Protein AF-A0A7Y3BDL4-F1 (afdb_monomer_lite)

pLDDT: mean 90.21, std 10.18, range [47.22, 98.5]

Secondary structure (DSSP, 8-state):
-------TTHHHHHHHHHHHHHHHHHHHHHH-SS---TTHHHHHHHHHHHH-TTSGGGGT--------TTTHHHHHHHHHTTTS-HHHHHHHHHHHHHHHHHHHHHHHHHHHHSS--SGGGGGGGG--

Sequence (128 aa):
MPKDLKSPNQPLYAALAFVIATLLTALPILIHLHLPLVDLPNHIARHYISTAPSEPLSTYYTYDLKLVPNAAADLAWIAFGGDMDPTRFSQLTMAFYCASFIGATMLLSRQVHGRWSPWPAAAGLLVY

Structure (mmCIF, N/CA/C/O backbone):
data_AF-A0A7Y3BDL4-F1
#
_entry.id   AF-A0A7Y3BDL4-F1
#
loop_
_atom_site.group_PDB
_atom_site.id
_atom_site.type_symbol
_atom_site.label_atom_id
_atom_site.label_alt_id
_atom_site.label_comp_id
_atom_site.label_asym_id
_atom_site.label_entity_id
_atom_site.label_seq_id
_atom_site.pdbx_PDB_ins_code
_atom_site.Cartn_x
_atom_site.Cartn_y
_atom_site.Cartn_z
_atom_site.occupancy
_atom_site.B_iso_or_equiv
_atom_site.auth_seq_id
_atom_site.auth_comp_id
_atom_site.auth_asym_id
_atom_site.auth_atom_id
_atom_site.pdbx_PDB_model_num
ATOM 1 N N . MET A 1 1 ? -33.511 -1.312 26.012 1.00 47.22 1 MET A N 1
ATOM 2 C CA . MET A 1 1 ? -32.478 -1.322 24.953 1.00 47.22 1 MET A CA 1
ATOM 3 C C . MET A 1 1 ? -31.306 -0.490 25.462 1.00 47.22 1 MET A C 1
ATOM 5 O O . MET A 1 1 ? -31.533 0.688 25.723 1.00 47.22 1 MET A O 1
ATOM 9 N N . PRO A 1 2 ? -30.124 -1.061 25.755 1.00 50.28 2 PRO A N 1
ATOM 10 C CA . PRO A 1 2 ? -29.042 -0.269 26.328 1.00 50.28 2 PRO A CA 1
ATOM 11 C C . PRO A 1 2 ? -28.565 0.730 25.276 1.00 50.28 2 PRO A C 1
ATOM 13 O O . PRO A 1 2 ? -28.305 0.354 24.135 1.00 50.28 2 PRO A O 1
ATOM 16 N N . LYS A 1 3 ? -28.495 2.010 25.650 1.00 51.66 3 LYS A N 1
ATOM 17 C CA . LYS A 1 3 ? -27.858 3.041 24.832 1.00 51.66 3 LYS A CA 1
ATOM 18 C C . LYS A 1 3 ? -26.397 2.639 24.653 1.00 51.66 3 LYS A C 1
ATOM 20 O O . LYS A 1 3 ? -25.688 2.473 25.640 1.00 51.66 3 LYS A O 1
ATOM 25 N N . ASP A 1 4 ? -25.993 2.465 23.402 1.00 59.88 4 ASP A N 1
ATOM 26 C CA . ASP A 1 4 ? -24.615 2.235 22.981 1.00 59.88 4 ASP A CA 1
ATOM 27 C C . ASP A 1 4 ? -23.718 3.309 23.629 1.00 59.88 4 ASP A C 1
ATOM 29 O O . ASP A 1 4 ? -23.733 4.476 23.227 1.00 59.88 4 ASP A O 1
ATOM 33 N N . LEU A 1 5 ? -22.993 2.947 24.692 1.00 58.25 5 LEU A N 1
ATOM 34 C CA . LEU A 1 5 ? -22.020 3.813 25.358 1.00 58.25 5 LEU A CA 1
ATOM 35 C C . LEU A 1 5 ? -20.809 3.942 24.428 1.00 58.25 5 LEU A C 1
ATOM 37 O O . LEU A 1 5 ? -19.811 3.234 24.555 1.00 58.25 5 LEU A O 1
ATOM 41 N N . LYS A 1 6 ? -20.924 4.819 23.429 1.00 65.25 6 LYS A N 1
ATOM 42 C CA . LYS A 1 6 ? -19.815 5.192 22.550 1.00 65.25 6 LYS A CA 1
ATOM 43 C C . LYS A 1 6 ? -18.754 5.865 23.411 1.00 65.25 6 LYS A C 1
ATOM 45 O O . LYS A 1 6 ? -19.010 6.931 23.970 1.00 65.25 6 LYS A O 1
ATOM 50 N N . SER A 1 7 ? -17.577 5.250 23.543 1.00 71.75 7 SER A N 1
ATOM 51 C CA . SER A 1 7 ? -16.481 5.938 24.223 1.00 71.75 7 SER A CA 1
ATOM 52 C C . SER A 1 7 ? -16.082 7.148 23.364 1.00 71.75 7 SER A C 1
ATOM 54 O O . SER A 1 7 ? -15.952 7.009 22.142 1.00 71.75 7 SER A O 1
ATOM 56 N N . PRO A 1 8 ? -15.908 8.341 23.956 1.00 77.56 8 PRO A N 1
ATOM 57 C CA . PRO A 1 8 ? -15.608 9.558 23.196 1.00 77.56 8 PRO A CA 1
ATOM 58 C C . PRO A 1 8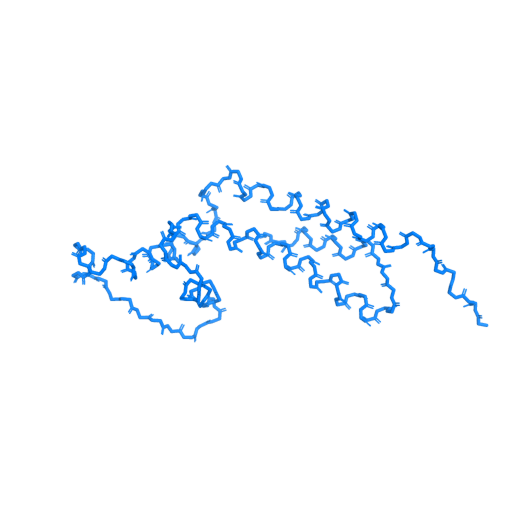 ? -14.293 9.446 22.405 1.00 77.56 8 PRO A C 1
ATOM 60 O O . PRO A 1 8 ? -14.105 10.138 21.410 1.00 77.56 8 PRO A O 1
ATOM 63 N N . ASN A 1 9 ? -13.421 8.512 22.795 1.00 88.44 9 ASN A N 1
ATOM 64 C CA . ASN A 1 9 ? -12.087 8.332 22.230 1.00 88.44 9 ASN A CA 1
ATOM 65 C C . ASN A 1 9 ? -12.010 7.239 21.144 1.00 88.44 9 ASN A C 1
ATOM 67 O O . ASN A 1 9 ? -10.927 6.996 20.615 1.00 88.44 9 ASN A O 1
ATOM 71 N N . GLN A 1 10 ? -13.122 6.583 20.774 1.00 87.69 10 GLN A N 1
ATOM 72 C CA . GLN A 1 10 ? -13.127 5.543 19.725 1.00 87.69 10 GLN A CA 1
ATOM 73 C C . GLN A 1 10 ? -12.484 5.991 18.397 1.00 87.69 10 GLN A C 1
ATOM 75 O O . GLN A 1 10 ? -11.690 5.221 17.852 1.00 87.69 10 GLN A O 1
ATOM 80 N N . PRO A 1 11 ? -12.762 7.202 17.866 1.00 93.44 11 PRO A N 1
ATOM 81 C CA . PRO A 1 11 ? -12.134 7.660 16.626 1.00 93.44 11 PRO A CA 1
ATOM 82 C C . PRO A 1 11 ? -10.622 7.860 16.773 1.00 93.44 11 PRO A C 1
ATOM 84 O O . PRO A 1 11 ? -9.874 7.519 15.863 1.00 93.44 11 PRO A O 1
ATOM 87 N N . LEU A 1 12 ? -10.167 8.353 17.931 1.00 96.12 12 LEU A N 1
ATOM 88 C CA . LEU A 1 12 ? -8.745 8.549 18.213 1.00 96.12 12 LEU A CA 1
ATOM 89 C C . LEU A 1 12 ? -8.002 7.211 18.247 1.00 96.12 12 LEU A C 1
ATOM 91 O O . LEU A 1 12 ? -6.965 7.072 17.607 1.00 96.12 12 LEU A O 1
ATOM 95 N N . TYR A 1 13 ? -8.542 6.205 18.940 1.00 96.69 13 TYR A N 1
ATOM 96 C CA . TYR A 1 13 ? -7.921 4.879 18.979 1.00 96.69 13 TYR A CA 1
ATOM 97 C C . TYR A 1 13 ? -7.895 4.210 17.605 1.00 96.69 13 TYR A C 1
ATOM 99 O O . TYR A 1 13 ? -6.900 3.579 17.262 1.00 96.69 13 TYR A O 1
ATOM 107 N N . ALA A 1 14 ? -8.946 4.378 16.798 1.00 97.31 14 ALA A N 1
ATOM 108 C CA . ALA A 1 14 ? -8.946 3.905 15.418 1.00 97.31 14 ALA A CA 1
ATOM 109 C C . ALA A 1 14 ? -7.872 4.615 14.575 1.00 97.31 14 ALA A C 1
ATOM 111 O O . ALA A 1 14 ? -7.114 3.951 13.876 1.00 97.31 14 ALA A O 1
ATOM 112 N N . ALA A 1 15 ? -7.742 5.939 14.684 1.00 97.88 15 ALA A N 1
ATOM 113 C CA . ALA A 1 15 ? -6.713 6.691 13.966 1.00 97.88 15 ALA A CA 1
ATOM 114 C C . ALA A 1 15 ? -5.290 6.273 14.378 1.00 97.88 15 ALA A C 1
ATOM 116 O O . ALA A 1 15 ? -4.441 6.046 13.519 1.00 97.88 15 ALA A O 1
ATOM 117 N N . LEU A 1 16 ? -5.033 6.107 15.679 1.00 98.38 16 LEU A N 1
ATOM 118 C CA . LEU A 1 16 ? -3.740 5.630 16.175 1.00 98.38 16 LEU A CA 1
ATOM 119 C C . LEU A 1 16 ? -3.438 4.211 15.687 1.00 98.38 16 LEU A C 1
ATOM 121 O O . LEU A 1 16 ? -2.331 3.951 15.225 1.00 98.38 16 LEU A O 1
ATOM 125 N N . ALA A 1 17 ? -4.422 3.309 15.735 1.00 98.19 17 ALA A N 1
ATOM 126 C CA . ALA A 1 17 ? -4.267 1.949 15.231 1.00 98.19 17 ALA A CA 1
ATOM 127 C C . ALA A 1 17 ? -3.960 1.931 13.725 1.00 98.19 17 ALA A C 1
ATOM 129 O O . ALA A 1 17 ? -3.069 1.201 13.304 1.00 98.19 17 ALA A O 1
ATOM 130 N N . PHE A 1 18 ? -4.633 2.774 12.933 1.00 98.50 18 PHE A N 1
ATOM 131 C CA . PHE A 1 18 ? -4.350 2.945 11.507 1.00 98.50 18 PHE A CA 1
ATOM 132 C C . PHE A 1 18 ? -2.904 3.389 11.261 1.00 98.50 18 PHE A C 1
ATOM 134 O O . PHE A 1 18 ? -2.197 2.764 10.472 1.00 98.50 18 PHE A O 1
ATOM 141 N N . VAL A 1 19 ? -2.455 4.444 11.951 1.00 98.44 19 VAL A N 1
ATOM 142 C CA . VAL A 1 19 ? -1.097 4.986 11.795 1.00 98.44 19 VAL A CA 1
ATOM 143 C C . VAL A 1 19 ? -0.054 3.946 12.187 1.00 98.44 19 VAL A C 1
ATOM 145 O O . VAL A 1 19 ? 0.871 3.696 11.420 1.00 98.44 19 VAL A O 1
ATOM 148 N N . ILE A 1 20 ? -0.217 3.297 13.341 1.00 98.44 20 ILE A N 1
ATOM 149 C CA . ILE A 1 20 ? 0.730 2.287 13.826 1.00 98.44 20 ILE A CA 1
ATOM 150 C C . ILE A 1 20 ? 0.782 1.094 12.867 1.00 98.44 20 ILE A C 1
ATOM 152 O O . ILE A 1 20 ? 1.870 0.704 12.454 1.00 98.44 20 ILE A O 1
ATOM 156 N N . ALA A 1 21 ? -0.366 0.541 12.468 1.00 98.25 21 ALA A N 1
ATOM 157 C CA . ALA A 1 21 ? -0.409 -0.598 11.553 1.00 98.25 21 ALA A CA 1
ATOM 158 C C . ALA A 1 21 ? 0.182 -0.249 10.179 1.00 98.25 21 ALA A C 1
ATOM 160 O O . ALA A 1 21 ? 0.952 -1.032 9.624 1.00 98.25 21 ALA A O 1
ATOM 161 N N . THR A 1 22 ? -0.112 0.943 9.653 1.00 98.38 22 THR A N 1
ATOM 162 C CA . THR A 1 22 ? 0.456 1.419 8.383 1.00 98.38 22 THR A CA 1
ATOM 163 C C . THR A 1 22 ? 1.965 1.589 8.480 1.00 98.38 22 THR A C 1
ATOM 165 O O . THR A 1 22 ? 2.678 1.152 7.588 1.00 98.38 22 THR A O 1
ATOM 168 N N . LEU A 1 23 ? 2.483 2.174 9.562 1.00 98.00 23 LEU A N 1
ATOM 169 C CA . LEU A 1 23 ? 3.927 2.328 9.745 1.00 98.00 23 LEU A CA 1
ATOM 170 C C . LEU A 1 23 ? 4.624 0.974 9.885 1.00 98.00 23 LEU A C 1
ATOM 172 O O . LEU A 1 23 ? 5.617 0.738 9.209 1.00 98.00 23 LEU A O 1
ATOM 176 N N . LEU A 1 24 ? 4.095 0.065 10.707 1.00 97.38 24 LEU A N 1
ATOM 177 C CA . LEU A 1 24 ? 4.684 -1.264 10.900 1.00 97.38 24 LEU A CA 1
ATOM 178 C C . LEU A 1 24 ? 4.697 -2.097 9.612 1.00 97.38 24 LEU A C 1
ATOM 180 O O . LEU A 1 24 ? 5.617 -2.885 9.411 1.00 97.38 24 LEU A O 1
ATOM 184 N N . THR A 1 25 ? 3.705 -1.913 8.739 1.00 96.12 25 THR A N 1
ATOM 185 C CA . THR A 1 25 ? 3.617 -2.638 7.465 1.00 96.12 25 THR A CA 1
ATOM 186 C C . THR A 1 25 ? 4.394 -1.956 6.348 1.00 96.12 25 THR A C 1
ATOM 188 O O . THR A 1 25 ? 5.162 -2.627 5.673 1.00 96.12 25 THR A O 1
ATOM 191 N N . ALA A 1 26 ? 4.264 -0.644 6.156 1.00 97.00 26 ALA A N 1
ATOM 192 C CA . ALA A 1 26 ? 4.894 0.072 5.048 1.00 97.00 26 ALA A CA 1
ATOM 193 C C . ALA A 1 26 ? 6.380 0.383 5.286 1.00 97.00 26 ALA A C 1
ATOM 195 O O . ALA A 1 26 ? 7.132 0.515 4.321 1.00 97.00 26 ALA A O 1
ATOM 196 N N . LEU A 1 27 ? 6.840 0.500 6.537 1.00 96.38 27 LEU A N 1
ATOM 197 C CA . LEU A 1 27 ? 8.237 0.848 6.816 1.00 96.38 27 LEU A CA 1
ATOM 198 C C . LEU A 1 27 ? 9.235 -0.182 6.248 1.00 96.38 27 LEU A C 1
ATOM 200 O O . LEU A 1 27 ? 10.167 0.257 5.575 1.00 96.38 27 LEU A O 1
ATOM 204 N N . PRO A 1 28 ? 9.048 -1.510 6.409 1.00 93.75 28 PRO A N 1
ATOM 205 C CA . PRO A 1 28 ? 9.890 -2.510 5.749 1.00 93.75 28 PRO 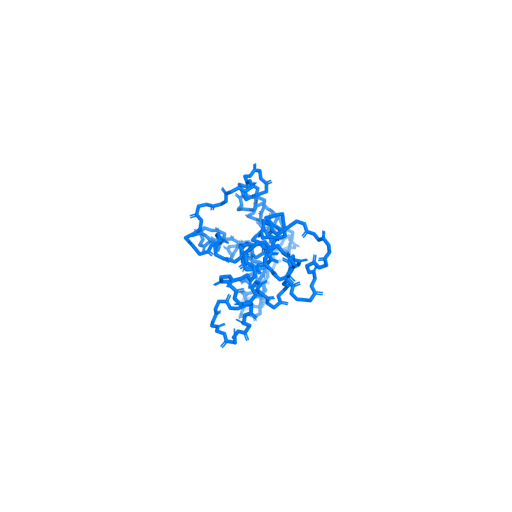A CA 1
ATOM 206 C C . PRO A 1 28 ? 9.997 -2.339 4.229 1.00 93.75 28 PRO A C 1
ATOM 208 O O . PRO A 1 28 ? 11.089 -2.509 3.687 1.00 93.75 28 PRO A O 1
ATOM 211 N N . ILE A 1 29 ? 8.902 -1.954 3.559 1.00 94.81 29 ILE A N 1
ATOM 212 C CA . ILE A 1 29 ? 8.902 -1.643 2.122 1.00 94.81 29 ILE A CA 1
ATOM 213 C C . ILE A 1 29 ? 9.732 -0.396 1.838 1.00 94.81 29 ILE A C 1
ATOM 215 O O . ILE A 1 29 ? 10.542 -0.386 0.921 1.00 94.81 29 ILE A O 1
ATOM 219 N N . LEU A 1 30 ? 9.543 0.671 2.610 1.00 95.69 30 LEU A N 1
ATOM 220 C CA . LEU A 1 30 ? 10.180 1.961 2.341 1.00 95.69 30 LEU A CA 1
ATOM 221 C C . LEU A 1 30 ? 11.695 1.950 2.580 1.00 95.69 30 LEU A C 1
ATOM 223 O O . LEU A 1 30 ? 12.408 2.729 1.944 1.00 95.69 30 LEU A O 1
ATOM 227 N N . ILE A 1 31 ? 12.190 1.074 3.458 1.00 96.25 31 ILE A N 1
ATOM 228 C CA . ILE A 1 31 ? 13.628 0.937 3.741 1.00 96.25 31 ILE A CA 1
ATOM 229 C C . ILE A 1 31 ? 14.340 -0.066 2.815 1.00 96.25 31 ILE A C 1
ATOM 231 O O . ILE A 1 31 ? 15.565 -0.024 2.731 1.00 96.25 31 ILE A O 1
ATOM 235 N N . HIS A 1 32 ? 13.611 -0.928 2.092 1.00 93.44 32 HIS A N 1
ATOM 236 C CA . HIS A 1 32 ? 14.183 -1.886 1.137 1.00 93.44 32 HIS A CA 1
ATOM 237 C C . HIS A 1 32 ? 13.694 -1.612 -0.283 1.00 93.44 32 HIS A C 1
ATOM 239 O O . HIS A 1 32 ? 12.517 -1.766 -0.592 1.00 93.44 32 HIS A O 1
ATOM 245 N N . LEU A 1 33 ? 14.613 -1.243 -1.174 1.00 89.12 33 LEU A N 1
ATOM 246 C CA . LEU A 1 33 ? 14.263 -0.936 -2.562 1.00 89.12 33 LEU A CA 1
ATOM 247 C C . LEU A 1 33 ? 13.846 -2.188 -3.358 1.00 89.12 33 LEU A C 1
ATOM 249 O O . LEU A 1 33 ? 12.964 -2.117 -4.209 1.00 89.12 33 LEU A O 1
ATOM 253 N N . HIS A 1 34 ? 14.454 -3.338 -3.059 1.00 88.31 34 HIS A N 1
ATOM 254 C CA . HIS A 1 34 ? 14.151 -4.611 -3.710 1.00 88.31 34 HIS A CA 1
ATOM 255 C C . HIS A 1 34 ? 13.262 -5.464 -2.807 1.00 88.31 34 HIS A C 1
ATOM 257 O O . HIS A 1 34 ? 13.727 -6.046 -1.827 1.00 88.31 34 HIS A O 1
ATOM 263 N N . LEU A 1 35 ? 11.973 -5.522 -3.138 1.00 87.56 35 LEU A N 1
ATOM 264 C CA . LEU A 1 35 ? 10.993 -6.312 -2.397 1.00 87.56 35 LEU A CA 1
ATOM 265 C C . LEU A 1 35 ? 10.984 -7.762 -2.908 1.00 87.56 35 LEU A C 1
ATOM 267 O O . LEU A 1 35 ? 11.030 -7.968 -4.123 1.00 87.56 35 LEU A O 1
ATOM 271 N N . PRO A 1 36 ? 10.862 -8.770 -2.025 1.00 87.50 36 PRO A N 1
ATOM 272 C CA . PRO A 1 36 ? 10.835 -10.183 -2.403 1.00 87.50 36 PRO A CA 1
ATOM 273 C C . PRO A 1 36 ? 9.457 -10.613 -2.952 1.00 87.50 36 PRO A C 1
ATOM 275 O O . PRO A 1 36 ? 8.890 -11.615 -2.527 1.00 87.50 36 PRO A O 1
ATOM 278 N N . LEU A 1 37 ? 8.893 -9.840 -3.884 1.00 89.00 37 LEU A N 1
ATOM 279 C CA . LEU A 1 37 ? 7.620 -10.125 -4.547 1.00 89.00 37 LEU A CA 1
ATOM 280 C C . LEU A 1 37 ? 7.891 -10.742 -5.920 1.00 89.00 37 LEU A C 1
ATOM 282 O O . LEU A 1 37 ? 8.531 -10.114 -6.758 1.00 89.00 37 LEU A O 1
ATOM 286 N N . VAL A 1 38 ? 7.379 -11.954 -6.151 1.00 89.44 38 VAL A N 1
ATOM 287 C CA . VAL A 1 38 ? 7.704 -12.781 -7.331 1.00 89.44 38 VAL A CA 1
ATOM 288 C C . VAL A 1 38 ? 7.483 -12.045 -8.658 1.00 89.44 38 VAL A C 1
ATOM 290 O O . VAL A 1 38 ? 8.311 -12.158 -9.555 1.00 89.44 38 VAL A O 1
ATOM 293 N N . ASP A 1 39 ? 6.399 -11.272 -8.776 1.00 90.19 39 ASP A N 1
ATOM 294 C CA . ASP A 1 39 ? 6.033 -10.598 -10.031 1.00 90.19 39 ASP A CA 1
ATOM 295 C C . ASP A 1 39 ? 6.507 -9.133 -10.113 1.00 90.19 39 ASP A C 1
ATOM 297 O O . ASP A 1 39 ? 6.495 -8.522 -11.180 1.00 90.19 39 ASP A O 1
ATOM 301 N N . LEU A 1 40 ? 6.972 -8.541 -9.006 1.00 92.12 40 LEU A N 1
ATOM 302 C CA . LEU A 1 40 ? 7.367 -7.128 -8.980 1.00 92.12 40 LEU A CA 1
ATOM 303 C C . LEU A 1 40 ? 8.528 -6.802 -9.941 1.00 92.12 40 LEU A C 1
ATOM 305 O O . LEU A 1 40 ? 8.428 -5.789 -10.638 1.00 92.12 40 LEU A O 1
ATOM 309 N N . PRO A 1 41 ? 9.588 -7.632 -10.065 1.00 93.50 41 PRO A N 1
ATOM 310 C CA . PRO A 1 41 ? 10.629 -7.409 -11.066 1.00 93.50 41 PRO A CA 1
ATOM 311 C C . PRO A 1 41 ? 10.088 -7.339 -12.499 1.00 93.50 41 PRO A C 1
ATOM 313 O O . PRO A 1 41 ? 10.576 -6.535 -13.292 1.00 93.50 41 PRO A O 1
ATOM 316 N N . ASN A 1 42 ? 9.047 -8.116 -12.826 1.00 91.00 42 ASN A N 1
ATOM 317 C CA . ASN A 1 42 ? 8.426 -8.081 -14.153 1.00 91.00 42 ASN A CA 1
ATOM 318 C C . ASN A 1 42 ? 7.696 -6.754 -14.398 1.00 91.00 42 ASN A C 1
ATOM 320 O O . ASN A 1 42 ? 7.794 -6.191 -15.488 1.00 91.00 42 ASN A O 1
ATOM 324 N N . HIS A 1 43 ? 6.991 -6.218 -13.397 1.00 92.88 43 HIS A N 1
ATOM 325 C CA . HIS A 1 43 ? 6.378 -4.888 -13.492 1.00 92.88 43 HIS A CA 1
ATOM 326 C C . HIS A 1 43 ? 7.430 -3.794 -13.696 1.00 92.88 43 HIS A C 1
ATOM 328 O O . HIS A 1 43 ? 7.318 -3.025 -14.650 1.00 92.88 43 HIS A O 1
ATOM 334 N N . ILE A 1 44 ? 8.487 -3.785 -12.877 1.00 93.56 44 ILE A N 1
ATOM 335 C CA . ILE A 1 44 ? 9.588 -2.812 -12.972 1.00 93.56 44 ILE A CA 1
ATOM 336 C C . ILE A 1 44 ? 10.226 -2.850 -14.367 1.00 93.56 44 ILE A C 1
ATOM 338 O O . ILE A 1 44 ? 10.415 -1.804 -14.985 1.00 93.56 44 ILE A O 1
ATOM 342 N N . ALA A 1 45 ? 10.508 -4.045 -14.895 1.00 90.38 45 ALA A N 1
ATOM 343 C CA . ALA A 1 45 ? 11.082 -4.203 -16.228 1.00 90.38 45 ALA A CA 1
ATOM 344 C C . ALA A 1 45 ? 10.159 -3.652 -17.327 1.00 90.38 45 ALA A C 1
ATOM 346 O O . ALA A 1 45 ? 10.620 -2.950 -18.226 1.00 90.38 45 ALA A O 1
ATOM 347 N N . ARG A 1 46 ? 8.848 -3.916 -17.249 1.00 90.44 46 ARG A N 1
ATOM 348 C CA . ARG A 1 46 ? 7.876 -3.378 -18.216 1.00 90.44 46 ARG A CA 1
ATOM 349 C C . ARG A 1 46 ? 7.770 -1.858 -18.146 1.00 90.44 46 ARG A C 1
ATOM 351 O O . ARG A 1 46 ? 7.714 -1.216 -19.191 1.00 90.44 46 ARG A O 1
ATOM 358 N N . HIS A 1 47 ? 7.766 -1.287 -16.945 1.00 92.25 47 HIS A N 1
ATOM 359 C CA . HIS A 1 47 ? 7.759 0.164 -16.733 1.00 92.25 47 HIS A CA 1
ATOM 360 C C . HIS A 1 47 ? 9.027 0.806 -17.306 1.00 92.25 47 HIS A C 1
ATOM 362 O O . HIS A 1 47 ? 8.926 1.789 -18.034 1.00 92.25 47 HIS A O 1
ATOM 368 N N . TYR A 1 48 ? 10.195 0.192 -17.103 1.00 90.88 48 TYR A N 1
ATOM 369 C CA . TYR A 1 48 ? 11.454 0.636 -17.707 1.00 90.88 48 TYR A CA 1
ATOM 370 C C . TYR A 1 48 ? 11.427 0.597 -19.244 1.00 90.88 48 TYR A C 1
ATOM 372 O O . TYR A 1 48 ? 11.761 1.577 -19.904 1.00 90.88 48 TYR A O 1
ATOM 380 N N . ILE A 1 49 ? 10.971 -0.511 -19.839 1.00 88.62 49 ILE A N 1
ATOM 381 C CA . ILE A 1 49 ? 10.854 -0.632 -21.304 1.00 88.62 49 ILE A CA 1
ATOM 382 C C . ILE A 1 49 ? 9.880 0.416 -21.863 1.00 88.62 49 ILE A C 1
ATOM 384 O O . ILE A 1 49 ? 10.110 0.947 -22.948 1.00 88.62 49 ILE A O 1
ATOM 388 N N . SER A 1 50 ? 8.816 0.745 -21.122 1.00 87.50 50 SER A N 1
ATOM 389 C CA . SER A 1 50 ? 7.829 1.741 -21.557 1.00 87.50 50 SER A CA 1
ATOM 390 C C . SER A 1 50 ? 8.383 3.169 -21.644 1.00 87.50 50 SER A C 1
ATOM 392 O O . SER A 1 50 ? 7.878 3.953 -22.444 1.00 87.50 50 SER A O 1
ATOM 394 N N . THR A 1 51 ? 9.425 3.508 -20.875 1.00 85.50 51 THR A N 1
ATOM 395 C CA . THR A 1 51 ? 10.053 4.844 -20.885 1.00 85.50 51 THR A CA 1
ATOM 396 C C . THR A 1 51 ? 11.317 4.923 -21.735 1.00 85.50 51 THR A C 1
ATOM 398 O O . THR A 1 51 ? 11.744 6.025 -22.075 1.00 85.50 51 THR A O 1
ATOM 401 N N . ALA A 1 52 ? 11.891 3.785 -22.139 1.00 77.44 52 ALA A N 1
ATOM 402 C CA . ALA A 1 52 ? 13.121 3.724 -22.928 1.00 77.44 52 ALA A CA 1
ATOM 403 C C . ALA A 1 52 ? 12.971 2.912 -24.240 1.00 77.44 52 ALA A C 1
ATOM 405 O O . ALA A 1 52 ? 13.703 1.945 -24.471 1.00 77.44 52 ALA A O 1
ATOM 406 N N . PRO A 1 53 ? 12.051 3.291 -25.151 1.00 67.06 53 PRO A N 1
ATOM 407 C CA . PRO A 1 53 ? 11.737 2.508 -26.351 1.00 67.06 53 PRO A CA 1
ATOM 408 C C . PRO A 1 53 ? 12.872 2.432 -27.391 1.00 67.06 53 PRO A C 1
ATOM 410 O O . PRO A 1 53 ? 12.791 1.636 -28.322 1.00 67.06 53 PRO A O 1
ATOM 413 N N . SER A 1 54 ? 13.934 3.234 -27.270 1.00 66.56 54 SER A N 1
ATOM 414 C CA . SER A 1 54 ? 15.092 3.233 -28.183 1.00 66.56 54 SER A CA 1
ATOM 415 C C . SER A 1 54 ? 16.303 2.433 -27.678 1.00 66.56 54 SER A C 1
ATOM 417 O O . SER A 1 54 ? 17.342 2.427 -28.334 1.00 66.56 54 SER A O 1
ATOM 419 N N . GLU A 1 55 ? 16.196 1.783 -26.518 1.00 72.44 55 GLU A N 1
ATOM 420 C CA . GLU A 1 55 ? 17.247 0.930 -25.944 1.00 72.44 55 GLU A CA 1
ATOM 421 C C . GLU A 1 55 ? 17.376 -0.408 -26.699 1.00 72.44 55 GLU A C 1
ATOM 423 O O . GLU A 1 55 ? 16.401 -0.868 -27.295 1.00 72.44 55 GLU A O 1
ATOM 428 N N . PRO A 1 56 ? 18.520 -1.122 -26.618 1.00 82.00 56 PRO A N 1
ATOM 429 C CA . PRO A 1 56 ? 18.695 -2.445 -27.234 1.00 82.00 56 PRO A CA 1
ATOM 430 C C . PRO A 1 56 ? 17.577 -3.450 -26.905 1.00 82.00 56 PRO A C 1
ATOM 432 O O . PRO A 1 56 ? 17.293 -4.351 -27.696 1.00 82.00 56 PRO A O 1
ATOM 435 N N . LEU A 1 57 ? 16.916 -3.286 -25.753 1.00 80.12 57 LEU A N 1
ATOM 436 C CA . LEU A 1 57 ? 15.790 -4.117 -25.332 1.00 80.12 57 LEU A CA 1
ATOM 437 C C . LEU A 1 57 ? 14.577 -4.029 -26.266 1.00 80.12 57 LEU A C 1
ATOM 439 O O . LEU A 1 57 ? 13.872 -5.029 -26.396 1.00 80.12 57 LEU A O 1
ATOM 443 N N . SER A 1 58 ? 14.332 -2.903 -26.943 1.00 78.69 58 SER A N 1
ATOM 444 C CA . SER A 1 58 ? 13.157 -2.753 -27.816 1.00 78.69 58 SER A CA 1
ATOM 445 C C . SER A 1 58 ? 13.214 -3.623 -29.073 1.00 78.69 58 SER A C 1
ATOM 447 O O . SER A 1 58 ? 12.189 -3.869 -29.704 1.00 78.69 58 SER A O 1
ATOM 449 N N . THR A 1 59 ? 14.391 -4.171 -29.395 1.00 82.88 59 THR A N 1
ATOM 450 C CA . THR A 1 59 ? 14.552 -5.188 -30.449 1.00 82.88 59 THR A CA 1
ATOM 451 C C . THR A 1 59 ? 13.941 -6.533 -30.043 1.00 82.88 59 THR A C 1
ATOM 453 O O . THR A 1 59 ? 13.503 -7.298 -30.899 1.00 82.88 59 THR A O 1
ATOM 456 N N . TYR A 1 60 ? 13.908 -6.833 -28.742 1.00 85.44 60 TYR A N 1
ATOM 457 C CA . TYR A 1 60 ? 13.500 -8.137 -28.210 1.00 85.44 60 TYR A CA 1
ATOM 458 C C . TYR A 1 60 ? 12.162 -8.097 -27.467 1.00 85.44 60 TYR A C 1
ATOM 460 O O . TYR A 1 60 ? 11.515 -9.133 -27.326 1.00 85.44 60 TYR A O 1
ATOM 468 N N . TYR A 1 61 ? 11.743 -6.921 -26.995 1.00 84.25 61 TYR A N 1
ATOM 469 C CA . TYR A 1 61 ? 10.555 -6.753 -26.169 1.00 84.25 61 TYR A CA 1
ATOM 470 C C . TYR A 1 61 ? 9.621 -5.689 -26.734 1.00 84.25 61 TYR A C 1
ATOM 472 O O . TYR A 1 61 ? 10.029 -4.571 -27.040 1.00 84.25 61 TYR A O 1
ATOM 480 N N . THR A 1 62 ? 8.335 -6.025 -26.799 1.00 82.50 62 THR A N 1
ATOM 481 C CA . THR A 1 62 ? 7.258 -5.081 -27.102 1.00 82.50 62 THR A CA 1
ATOM 482 C C . THR A 1 62 ? 6.462 -4.815 -25.833 1.00 82.50 62 THR A C 1
ATOM 484 O O . THR A 1 62 ? 6.021 -5.750 -25.164 1.00 82.50 62 THR A O 1
ATOM 487 N N . TYR A 1 63 ? 6.274 -3.539 -25.497 1.00 82.44 63 TYR A N 1
ATOM 488 C CA . TYR A 1 63 ? 5.370 -3.145 -24.422 1.00 82.44 63 TYR A CA 1
ATOM 489 C C . TYR A 1 63 ? 3.919 -3.253 -24.911 1.00 82.44 63 TYR A C 1
ATOM 491 O O . TYR A 1 63 ? 3.503 -2.502 -25.791 1.00 82.44 63 TYR A O 1
ATOM 499 N N . ASP A 1 64 ? 3.165 -4.200 -24.350 1.00 83.81 64 ASP A N 1
ATOM 500 C CA . ASP A 1 64 ? 1.752 -4.439 -24.663 1.00 83.81 64 ASP A CA 1
ATOM 501 C C . ASP A 1 64 ? 0.928 -4.444 -23.368 1.00 83.81 64 ASP A C 1
ATOM 503 O O . ASP A 1 64 ? 1.017 -5.369 -22.551 1.00 83.81 64 ASP A O 1
ATOM 507 N N . LEU A 1 65 ? 0.148 -3.381 -23.153 1.00 83.00 65 LEU A N 1
ATOM 508 C CA . LEU A 1 65 ? -0.718 -3.261 -21.986 1.00 83.00 65 LEU A CA 1
ATOM 509 C C . LEU A 1 65 ? -1.995 -4.078 -22.201 1.00 83.00 65 LEU A C 1
ATOM 511 O O . LEU A 1 65 ? -2.846 -3.731 -23.018 1.00 83.00 65 LEU A O 1
ATOM 515 N N . LYS A 1 66 ? -2.178 -5.113 -21.380 1.00 85.44 66 LYS A N 1
ATOM 516 C CA . LYS A 1 66 ? -3.418 -5.896 -21.326 1.00 85.44 66 LYS A CA 1
ATOM 517 C C . LYS A 1 66 ? -4.151 -5.642 -20.023 1.00 85.44 66 LYS A C 1
ATOM 519 O O . LYS A 1 66 ? -3.539 -5.572 -18.960 1.00 85.44 66 LYS A O 1
ATOM 524 N N . LEU A 1 67 ? -5.478 -5.568 -20.094 1.00 87.88 67 LEU A N 1
ATOM 525 C CA . LEU A 1 67 ? -6.311 -5.510 -18.900 1.00 87.88 67 LEU A CA 1
ATOM 526 C C . LEU A 1 67 ? -6.404 -6.910 -18.277 1.00 87.88 67 LEU A C 1
ATOM 528 O O . LEU A 1 67 ? -7.203 -7.744 -18.697 1.00 87.88 67 LEU A O 1
ATOM 532 N N . VAL A 1 68 ? -5.551 -7.159 -17.288 1.00 88.00 68 VAL A N 1
ATOM 533 C CA . VAL A 1 68 ? -5.468 -8.406 -16.513 1.00 88.00 68 VAL A CA 1
ATOM 534 C C . VAL A 1 68 ? -5.660 -8.112 -15.018 1.00 88.00 68 VAL A C 1
ATOM 536 O O . VAL A 1 68 ? -5.491 -6.962 -14.609 1.00 88.00 68 VAL A O 1
ATOM 539 N N . PRO A 1 69 ? -6.007 -9.102 -14.170 1.00 86.12 69 PRO A N 1
ATOM 540 C CA . PRO A 1 69 ? -6.293 -8.855 -12.751 1.00 86.12 69 PRO A CA 1
ATOM 541 C C . PRO A 1 69 ? -5.171 -8.153 -11.963 1.00 86.12 69 PRO A C 1
ATOM 543 O O . PRO A 1 69 ? -5.458 -7.436 -11.010 1.00 86.12 69 PRO A O 1
ATOM 546 N N . ASN A 1 70 ? -3.907 -8.311 -12.367 1.00 86.12 70 ASN A N 1
ATOM 547 C CA . ASN A 1 70 ? -2.737 -7.661 -11.763 1.00 86.12 70 ASN A CA 1
ATOM 548 C C . ASN A 1 70 ? -2.301 -6.361 -12.476 1.00 86.12 70 ASN A C 1
ATOM 550 O O . ASN A 1 70 ? -1.249 -5.817 -12.157 1.00 86.12 70 ASN A O 1
ATOM 554 N N . ALA A 1 71 ? -3.098 -5.811 -13.400 1.00 90.44 71 ALA A N 1
ATOM 555 C CA . ALA A 1 71 ? -2.734 -4.607 -14.161 1.00 90.44 71 ALA A CA 1
ATOM 556 C C . ALA A 1 71 ? -2.804 -3.298 -13.350 1.00 90.44 71 ALA A C 1
ATOM 558 O O . ALA A 1 71 ? -2.484 -2.235 -13.875 1.00 90.44 71 ALA A O 1
ATOM 559 N N . ALA A 1 72 ? -3.224 -3.332 -12.079 1.00 91.56 72 ALA A N 1
ATOM 560 C CA . ALA A 1 72 ? -3.425 -2.125 -11.273 1.00 91.56 72 ALA A CA 1
ATOM 561 C C . ALA A 1 72 ? -2.157 -1.257 -11.163 1.00 91.56 72 ALA A C 1
ATOM 563 O O . ALA A 1 72 ? -2.235 -0.041 -11.327 1.00 91.56 72 ALA A O 1
ATOM 564 N N . ALA A 1 73 ? -0.989 -1.873 -10.948 1.00 92.12 73 ALA A N 1
ATOM 565 C CA . ALA A 1 73 ? 0.285 -1.155 -10.897 1.00 92.12 73 ALA A CA 1
ATOM 566 C C . ALA A 1 73 ? 0.682 -0.569 -12.265 1.00 92.12 73 ALA A C 1
ATOM 568 O O . ALA A 1 73 ? 1.259 0.512 -12.324 1.00 92.12 73 ALA A O 1
ATOM 569 N N . ASP A 1 74 ? 0.329 -1.244 -13.362 1.00 93.31 74 ASP A N 1
ATOM 570 C CA . ASP A 1 74 ? 0.614 -0.782 -14.725 1.00 93.31 74 ASP A CA 1
ATOM 571 C C . ASP A 1 74 ? -0.278 0.406 -15.114 1.00 93.31 74 ASP A C 1
ATOM 573 O O . ASP A 1 74 ? 0.189 1.381 -15.698 1.00 93.31 74 ASP A O 1
ATOM 577 N N . LEU A 1 75 ? -1.553 0.374 -14.722 1.00 93.69 75 LEU A N 1
ATOM 578 C CA . LEU A 1 75 ? -2.465 1.507 -14.890 1.00 93.69 75 LEU A CA 1
ATOM 579 C C . LEU A 1 75 ? -2.035 2.705 -14.037 1.00 93.69 75 LEU A C 1
ATOM 581 O O . LEU A 1 75 ? -2.070 3.840 -14.510 1.00 93.69 75 LEU A O 1
ATOM 585 N N . ALA A 1 76 ? -1.597 2.458 -12.799 1.00 94.44 76 ALA A N 1
ATOM 586 C CA . ALA A 1 76 ? -1.051 3.503 -11.942 1.00 94.44 76 ALA A CA 1
ATOM 587 C C . ALA A 1 76 ? 0.211 4.126 -12.556 1.00 94.44 76 ALA A C 1
ATOM 589 O O . ALA A 1 76 ? 0.369 5.343 -12.509 1.00 94.44 76 ALA A O 1
ATOM 590 N N . TRP A 1 77 ? 1.081 3.317 -13.164 1.00 94.50 77 TRP A N 1
ATOM 591 C CA . TRP A 1 77 ? 2.268 3.796 -13.870 1.00 94.50 77 TRP A CA 1
ATOM 592 C C . TRP A 1 77 ? 1.912 4.699 -15.051 1.00 94.50 77 TRP A C 1
ATOM 594 O O . TRP A 1 77 ? 2.465 5.783 -15.185 1.00 94.50 77 TRP A O 1
ATOM 604 N N . ILE A 1 78 ? 0.934 4.316 -15.870 1.00 92.25 78 ILE A N 1
ATOM 605 C CA . ILE A 1 78 ? 0.487 5.155 -16.994 1.00 92.25 78 ILE A CA 1
ATOM 606 C C . ILE A 1 78 ? -0.074 6.493 -16.502 1.00 92.25 78 ILE A C 1
ATOM 608 O O . ILE A 1 78 ? 0.165 7.530 -17.115 1.00 92.25 78 ILE A O 1
ATOM 612 N N . ALA A 1 79 ? -0.821 6.476 -15.398 1.00 93.06 79 ALA A N 1
ATOM 613 C CA . ALA A 1 79 ? -1.452 7.675 -14.860 1.00 93.06 79 ALA A CA 1
ATOM 614 C C . ALA A 1 79 ? -0.477 8.599 -14.108 1.00 93.06 79 ALA A C 1
ATOM 616 O O . ALA A 1 79 ? -0.646 9.817 -14.146 1.00 93.06 79 ALA A O 1
ATOM 617 N N . PHE A 1 80 ? 0.510 8.037 -13.403 1.00 94.44 80 PHE A N 1
ATOM 618 C CA . PHE A 1 80 ? 1.302 8.763 -12.400 1.00 94.44 80 PHE A CA 1
ATOM 619 C C . PHE A 1 80 ? 2.816 8.522 -12.472 1.00 94.44 80 PHE A C 1
ATOM 621 O O . PHE A 1 80 ? 3.555 9.149 -11.717 1.00 94.44 80 PHE A O 1
ATOM 628 N N . GLY A 1 81 ? 3.282 7.614 -13.330 1.00 88.88 81 GLY A N 1
ATOM 629 C CA . GLY A 1 81 ? 4.685 7.202 -13.419 1.00 88.88 81 GLY A CA 1
ATOM 630 C C . GLY A 1 81 ? 5.604 8.331 -13.871 1.00 88.88 81 GLY A C 1
ATOM 631 O O . GLY A 1 81 ? 6.634 8.562 -13.242 1.00 88.88 81 GLY A O 1
ATOM 632 N N . GLY A 1 82 ? 5.194 9.085 -14.897 1.00 85.81 82 GLY A N 1
ATOM 633 C CA . GLY A 1 82 ? 5.957 10.225 -15.415 1.00 85.81 82 GLY A CA 1
ATOM 634 C C . GLY A 1 82 ? 7.433 9.877 -15.647 1.00 85.81 82 GLY A C 1
ATOM 635 O O . GLY A 1 82 ? 7.739 8.844 -16.234 1.00 85.81 82 GLY A O 1
ATOM 636 N N . ASP A 1 83 ? 8.328 10.719 -15.123 1.00 87.81 83 ASP A N 1
ATOM 637 C CA . ASP A 1 83 ? 9.788 10.538 -15.197 1.00 87.81 83 ASP A CA 1
ATOM 638 C C . ASP A 1 83 ? 10.380 9.818 -13.965 1.00 87.81 83 ASP A C 1
ATOM 640 O O . ASP A 1 83 ? 11.586 9.877 -13.711 1.00 87.81 83 ASP A O 1
ATOM 644 N N . MET A 1 84 ? 9.548 9.189 -13.128 1.00 92.94 84 MET A N 1
ATOM 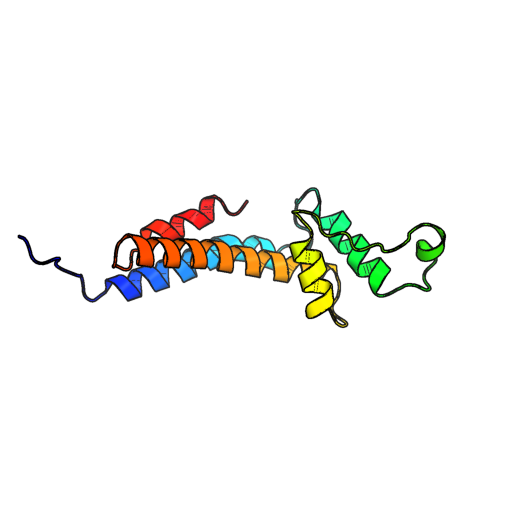645 C CA . MET A 1 84 ? 10.026 8.514 -11.921 1.00 92.94 84 MET A CA 1
ATOM 646 C C . MET A 1 84 ? 10.813 7.248 -12.271 1.00 92.94 84 MET A C 1
ATOM 648 O O . MET A 1 84 ? 10.463 6.518 -13.192 1.00 92.94 84 MET A O 1
ATOM 652 N N . ASP A 1 85 ? 11.838 6.931 -11.477 1.00 93.06 85 ASP A N 1
ATOM 653 C CA . ASP A 1 85 ? 12.486 5.623 -11.556 1.00 93.06 85 ASP A CA 1
ATOM 654 C C . ASP A 1 85 ? 11.453 4.490 -11.321 1.00 93.06 85 ASP A C 1
ATOM 656 O O . ASP A 1 85 ? 10.770 4.501 -10.286 1.00 93.06 85 ASP A O 1
ATOM 660 N N . PRO A 1 86 ? 11.338 3.498 -12.227 1.00 93.62 86 PRO A N 1
ATOM 661 C CA . PRO A 1 86 ? 10.379 2.396 -12.110 1.00 93.62 86 PRO A CA 1
ATOM 662 C C . PRO A 1 86 ? 10.457 1.617 -10.792 1.00 93.62 86 PRO A C 1
ATOM 664 O O . PRO A 1 86 ? 9.435 1.177 -10.251 1.00 93.62 86 PRO A O 1
ATOM 667 N N . THR A 1 87 ? 11.664 1.455 -10.243 1.00 94.62 87 THR A N 1
ATOM 668 C CA . THR A 1 87 ? 11.879 0.743 -8.977 1.00 94.62 87 THR A CA 1
ATOM 669 C C . THR A 1 87 ? 11.318 1.560 -7.820 1.00 94.62 87 THR A C 1
ATOM 671 O O . THR A 1 87 ? 10.571 1.040 -6.985 1.00 94.62 87 THR A O 1
ATOM 674 N N . ARG A 1 88 ? 11.611 2.865 -7.792 1.00 95.38 88 ARG A N 1
ATOM 675 C CA . ARG A 1 88 ? 11.078 3.777 -6.777 1.00 95.38 88 ARG A CA 1
ATOM 676 C C . ARG A 1 88 ? 9.560 3.918 -6.873 1.00 95.38 88 ARG A C 1
ATOM 678 O O . ARG A 1 88 ? 8.893 3.904 -5.838 1.00 95.38 88 ARG A O 1
ATOM 685 N N . PHE A 1 89 ? 9.013 4.002 -8.081 1.00 95.88 89 PHE A N 1
ATOM 686 C CA . PHE A 1 89 ? 7.569 4.027 -8.305 1.00 95.88 89 PHE A CA 1
ATOM 687 C C . PHE A 1 89 ? 6.894 2.775 -7.742 1.00 95.88 89 PHE A C 1
ATOM 689 O O . PHE A 1 89 ? 5.914 2.865 -6.998 1.00 95.88 89 PHE A O 1
ATOM 696 N N . SER A 1 90 ? 7.455 1.606 -8.040 1.00 94.50 90 SER A N 1
ATOM 697 C CA . SER A 1 90 ? 6.952 0.321 -7.556 1.00 94.50 90 SER A CA 1
ATOM 698 C C . SER A 1 90 ? 6.971 0.242 -6.027 1.00 94.50 90 SER A C 1
ATOM 700 O O . SER A 1 90 ? 5.979 -0.148 -5.412 1.00 94.50 90 SER A O 1
ATOM 702 N N . GLN A 1 91 ? 8.053 0.699 -5.391 1.00 95.50 91 GLN A N 1
ATOM 703 C CA . GLN A 1 91 ? 8.170 0.764 -3.933 1.00 95.50 91 GLN A CA 1
ATOM 704 C C . GLN A 1 91 ? 7.095 1.665 -3.300 1.00 95.50 91 GLN A C 1
ATOM 706 O O . GLN A 1 91 ? 6.436 1.267 -2.336 1.00 95.50 91 GLN A O 1
ATOM 711 N N . LEU A 1 92 ? 6.892 2.869 -3.845 1.00 95.88 92 LEU A N 1
ATOM 712 C CA . LEU A 1 92 ? 5.869 3.801 -3.362 1.00 95.88 92 LEU A CA 1
ATOM 713 C C . LEU A 1 92 ? 4.455 3.255 -3.575 1.00 95.88 92 LEU A C 1
ATOM 715 O O . LEU A 1 92 ? 3.609 3.384 -2.691 1.00 95.88 92 LEU A O 1
ATOM 719 N N . THR A 1 93 ? 4.218 2.593 -4.707 1.00 95.38 93 THR A N 1
ATOM 720 C CA . THR A 1 93 ? 2.941 1.941 -5.014 1.00 95.38 93 THR A CA 1
ATOM 721 C C . THR A 1 93 ? 2.622 0.852 -3.992 1.00 95.38 93 THR A C 1
ATOM 723 O O . THR A 1 93 ? 1.496 0.789 -3.499 1.00 95.38 93 THR A O 1
ATOM 726 N N . MET A 1 94 ? 3.606 0.035 -3.603 1.00 95.25 94 MET A N 1
ATOM 727 C CA . MET A 1 94 ? 3.414 -0.987 -2.567 1.00 95.25 94 MET A CA 1
ATOM 728 C C . MET A 1 94 ? 3.164 -0.376 -1.186 1.00 95.25 94 MET A C 1
ATOM 730 O O . MET A 1 94 ? 2.240 -0.799 -0.496 1.00 95.25 94 MET A O 1
ATOM 734 N N . ALA A 1 95 ? 3.903 0.666 -0.798 1.00 96.38 95 ALA A N 1
ATOM 735 C CA . ALA A 1 95 ? 3.655 1.363 0.467 1.00 96.38 95 ALA A CA 1
ATOM 736 C C . ALA A 1 95 ? 2.245 1.989 0.517 1.00 96.38 95 ALA A C 1
ATOM 738 O O . ALA A 1 95 ? 1.550 1.901 1.534 1.00 96.38 95 ALA A O 1
ATOM 739 N N . PHE A 1 96 ? 1.796 2.578 -0.595 1.00 96.50 96 PHE A N 1
ATOM 740 C CA . PHE A 1 96 ? 0.443 3.112 -0.737 1.00 96.50 96 PHE A CA 1
ATOM 741 C C . PHE A 1 96 ? -0.624 2.012 -0.677 1.00 96.50 96 PHE A C 1
ATOM 743 O O . PHE A 1 96 ? -1.660 2.201 -0.033 1.00 96.50 96 PHE A O 1
ATOM 750 N N . TYR A 1 97 ? -0.370 0.858 -1.299 1.00 95.56 97 TYR A N 1
ATOM 751 C CA . TYR A 1 97 ? -1.235 -0.316 -1.206 1.00 95.56 97 TYR A CA 1
ATOM 752 C C . TYR A 1 97 ? -1.434 -0.751 0.252 1.00 95.56 97 TYR A C 1
ATOM 754 O O . TYR A 1 97 ? -2.579 -0.933 0.662 1.00 95.56 97 TYR A O 1
ATOM 762 N N . CYS A 1 98 ? -0.371 -0.824 1.064 1.00 96.56 98 CYS A N 1
ATOM 763 C CA . CYS A 1 98 ? -0.479 -1.193 2.482 1.00 96.56 98 CYS A CA 1
ATOM 764 C C . CYS A 1 98 ? -1.424 -0.255 3.245 1.00 96.56 98 CYS A C 1
ATOM 766 O O . CYS A 1 98 ? -2.369 -0.706 3.897 1.00 96.56 98 CYS A O 1
ATOM 768 N N . ALA A 1 99 ? -1.199 1.057 3.123 1.00 98.00 99 ALA A N 1
ATOM 769 C CA . ALA A 1 99 ? -2.032 2.067 3.771 1.00 98.00 99 ALA A CA 1
ATOM 770 C C . ALA A 1 99 ? -3.492 1.980 3.293 1.00 98.00 99 ALA A C 1
ATOM 772 O O . ALA A 1 99 ? -4.425 2.018 4.098 1.00 98.00 99 ALA A O 1
ATOM 773 N N . SER A 1 100 ? -3.691 1.816 1.984 1.00 97.69 100 SER A N 1
ATOM 774 C CA . SER A 1 100 ? -5.015 1.730 1.363 1.00 97.69 100 SER A CA 1
ATOM 775 C C . SER A 1 100 ? -5.776 0.482 1.797 1.00 97.69 100 SER A C 1
ATOM 777 O O . SER A 1 100 ? -6.957 0.581 2.118 1.00 97.69 100 SER A O 1
ATOM 779 N N . PHE A 1 101 ? -5.117 -0.674 1.869 1.00 97.94 101 PHE A N 1
ATOM 780 C CA . PHE A 1 101 ? -5.724 -1.934 2.298 1.00 97.94 101 PHE A CA 1
ATOM 781 C C . PHE A 1 101 ? -6.222 -1.863 3.748 1.00 97.94 101 PHE A C 1
ATOM 783 O O . PHE A 1 101 ? -7.379 -2.189 4.040 1.00 97.94 101 PHE A O 1
ATOM 790 N N . ILE A 1 102 ? -5.378 -1.362 4.655 1.00 98.50 102 ILE A N 1
ATOM 791 C CA . ILE A 1 102 ? -5.731 -1.183 6.068 1.00 98.50 102 ILE A CA 1
ATOM 792 C C . ILE A 1 102 ? -6.861 -0.153 6.193 1.00 98.50 102 ILE A C 1
ATOM 794 O O . ILE A 1 102 ? -7.886 -0.423 6.825 1.00 98.50 102 ILE A O 1
ATOM 798 N N . GLY A 1 103 ? -6.712 1.008 5.550 1.00 98.38 103 GLY A N 1
ATOM 799 C CA . GLY A 1 103 ? -7.695 2.090 5.587 1.00 98.38 103 GLY A CA 1
ATOM 800 C C . GLY A 1 103 ? -9.060 1.661 5.048 1.00 98.38 103 GLY A C 1
ATOM 801 O O . GLY A 1 103 ? -10.078 1.889 5.702 1.00 98.38 103 GLY A O 1
ATOM 802 N N . ALA A 1 104 ? -9.092 0.972 3.906 1.00 98.25 104 ALA A N 1
ATOM 803 C CA . ALA A 1 104 ? -10.316 0.446 3.310 1.00 98.25 104 ALA A CA 1
ATOM 804 C C . ALA A 1 104 ? -11.007 -0.564 4.234 1.00 98.25 104 ALA A C 1
ATOM 806 O O . ALA A 1 104 ? -12.219 -0.480 4.433 1.00 98.25 104 ALA A O 1
ATOM 807 N N . THR A 1 105 ? -10.251 -1.462 4.870 1.00 98.31 105 THR A N 1
ATOM 808 C CA . THR A 1 105 ? -10.806 -2.436 5.823 1.00 98.31 105 THR A CA 1
ATOM 809 C C . THR A 1 105 ? -11.415 -1.749 7.048 1.00 98.31 105 THR A C 1
ATOM 811 O O . THR A 1 105 ? -12.506 -2.106 7.503 1.00 98.31 105 THR A O 1
ATOM 814 N N . MET A 1 106 ? -10.757 -0.709 7.567 1.00 98.25 106 MET A N 1
ATOM 815 C CA . MET A 1 106 ? -11.273 0.085 8.686 1.00 98.25 106 MET A CA 1
ATOM 816 C C . MET A 1 106 ? -12.529 0.877 8.311 1.00 98.25 106 MET A C 1
ATOM 818 O O . MET A 1 106 ? -13.488 0.899 9.088 1.00 98.25 106 MET A O 1
ATOM 822 N N . LEU A 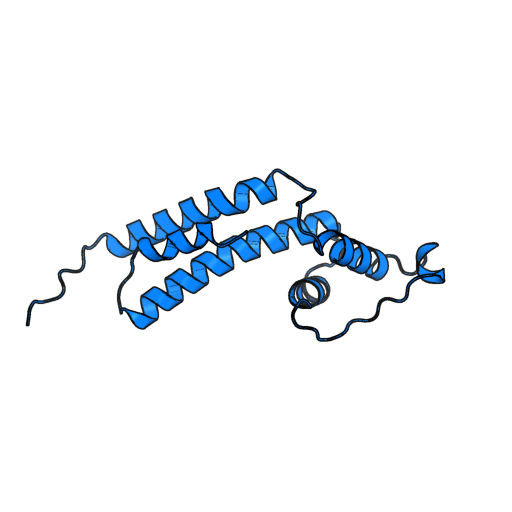1 107 ? -12.561 1.481 7.120 1.00 98.25 107 LEU A N 1
ATOM 823 C CA . LEU A 1 107 ? -13.739 2.175 6.593 1.00 98.25 107 LEU A CA 1
ATOM 824 C C . LEU A 1 107 ? -14.910 1.212 6.379 1.00 98.25 107 LEU A C 1
ATOM 826 O O . LEU A 1 107 ? -16.033 1.513 6.785 1.00 98.25 107 LEU A O 1
ATOM 830 N N . LEU 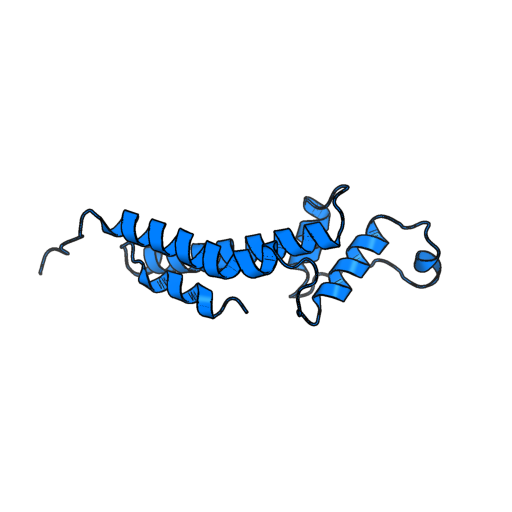A 1 108 ? -14.647 0.028 5.825 1.00 98.25 108 LEU A N 1
ATOM 831 C CA . LEU A 1 108 ? -15.651 -1.016 5.648 1.00 98.25 108 LEU A CA 1
ATOM 832 C C . LEU A 1 108 ? -16.229 -1.456 6.998 1.00 98.25 108 LEU A C 1
ATOM 834 O O . LEU A 1 108 ? -17.446 -1.458 7.179 1.00 98.25 108 LEU A O 1
ATOM 838 N N . SER A 1 109 ? -15.376 -1.742 7.984 1.00 97.56 109 SER A N 1
ATOM 839 C CA . SER A 1 109 ? -15.821 -2.069 9.343 1.00 97.56 109 SER A CA 1
ATOM 840 C C . SER A 1 109 ? -16.647 -0.940 9.963 1.00 97.56 109 SER A C 1
ATOM 842 O O . SER A 1 109 ? -17.632 -1.206 10.657 1.00 97.56 109 SER A O 1
ATOM 844 N N . ARG A 1 110 ? -16.266 0.324 9.744 1.00 96.44 110 ARG A N 1
ATOM 845 C CA . ARG A 1 110 ? -17.019 1.486 10.234 1.00 96.44 110 ARG A CA 1
ATOM 846 C C . ARG A 1 110 ? -18.405 1.567 9.599 1.00 96.44 110 ARG A C 1
ATOM 848 O O . ARG A 1 110 ? -19.352 1.956 10.293 1.00 96.44 110 ARG A O 1
ATOM 855 N N . GLN A 1 111 ? -18.514 1.224 8.320 1.00 97.69 111 GLN A N 1
ATOM 856 C CA . GLN A 1 111 ? -19.769 1.224 7.579 1.00 97.69 111 GLN A CA 1
ATOM 857 C C . GLN A 1 111 ? -20.694 0.088 8.030 1.00 97.69 111 GLN A C 1
ATOM 859 O O . GLN A 1 111 ? -21.869 0.332 8.283 1.00 97.69 111 GLN A O 1
ATOM 864 N N . VAL A 1 112 ? -20.159 -1.122 8.210 1.00 97.38 112 VAL A N 1
ATOM 865 C CA . VAL A 1 112 ? -20.929 -2.304 8.638 1.00 97.38 112 VAL A CA 1
ATOM 866 C C . VAL A 1 112 ? -21.403 -2.187 10.089 1.00 97.38 112 VAL A C 1
ATOM 868 O O . VAL A 1 112 ? -22.546 -2.517 10.394 1.00 97.38 112 VAL A O 1
ATOM 871 N N . HIS A 1 113 ? -20.552 -1.705 11.000 1.00 94.06 113 HIS A N 1
ATOM 872 C CA . HIS A 1 113 ? -20.849 -1.705 12.440 1.00 94.06 113 HIS A CA 1
ATOM 873 C C . HIS A 1 113 ? -21.319 -0.356 12.997 1.00 94.06 113 HIS A C 1
ATOM 875 O O . HIS A 1 113 ? -21.591 -0.251 14.192 1.00 94.06 113 HIS A O 1
ATOM 881 N N . GLY A 1 114 ? -21.368 0.703 12.185 1.00 94.75 114 GLY A N 1
ATOM 882 C CA . GLY A 1 114 ? -21.840 2.019 12.628 1.00 94.75 114 GLY A CA 1
ATOM 883 C C . GLY A 1 114 ? -20.933 2.737 13.645 1.00 94.75 114 GLY A C 1
ATOM 884 O O . GLY A 1 114 ? -21.312 3.790 14.166 1.00 94.75 114 GLY A O 1
ATOM 885 N N . ARG A 1 115 ? -19.732 2.209 13.924 1.00 92.94 115 ARG A N 1
ATOM 886 C CA . ARG A 1 115 ? -18.783 2.741 14.918 1.00 92.94 115 ARG A CA 1
ATOM 887 C C . ARG A 1 115 ? -17.330 2.550 14.502 1.00 92.94 115 ARG A C 1
ATOM 889 O O . ARG A 1 115 ? -17.009 1.623 13.765 1.00 92.94 115 ARG A O 1
ATOM 896 N N . TRP A 1 116 ? -16.459 3.434 14.980 1.00 95.31 116 TRP A N 1
ATOM 897 C CA . TRP A 1 116 ? -15.017 3.280 14.806 1.00 95.31 116 TRP A CA 1
ATOM 898 C C . TRP A 1 116 ? -14.485 2.228 15.778 1.00 95.31 116 TRP A C 1
ATOM 900 O O . TRP A 1 116 ? -14.925 2.154 16.925 1.00 95.31 116 TRP A O 1
ATOM 910 N N . SER A 1 117 ? -13.547 1.413 15.308 1.00 95.25 117 SER A N 1
ATOM 911 C CA . SER A 1 117 ? -12.879 0.384 16.098 1.00 95.25 117 SER A CA 1
ATOM 912 C C . SER A 1 117 ? -11.412 0.318 15.675 1.00 95.25 117 SER A C 1
ATOM 914 O O . SER A 1 117 ? -11.145 0.431 14.479 1.00 95.25 117 SER A O 1
ATOM 916 N N . PRO A 1 118 ? -10.463 0.131 16.608 1.00 96.94 118 PRO A N 1
ATOM 917 C CA . PRO A 1 118 ? -9.064 -0.115 16.264 1.00 96.94 118 PRO A CA 1
ATOM 918 C C . PRO A 1 118 ? -8.839 -1.526 15.703 1.00 96.94 118 PRO A C 1
ATOM 920 O O . PRO A 1 118 ? -7.884 -1.744 14.969 1.00 96.94 118 PRO A O 1
ATOM 923 N N . TRP A 1 119 ? -9.725 -2.479 16.013 1.00 96.56 119 TRP A N 1
ATOM 924 C CA . TRP A 1 119 ? -9.566 -3.893 15.658 1.00 96.56 119 TRP A CA 1
ATOM 925 C C . TRP A 1 119 ? -9.302 -4.173 14.166 1.00 96.56 119 TRP A C 1
ATOM 927 O O . TRP A 1 119 ? -8.399 -4.953 13.872 1.00 96.56 119 TRP A O 1
ATOM 937 N N . PRO A 1 120 ? -9.995 -3.536 13.201 1.00 97.69 120 PRO A N 1
ATOM 938 C CA . PRO A 1 120 ? -9.778 -3.821 11.785 1.00 97.69 120 PRO A CA 1
ATOM 939 C C . PRO A 1 120 ? -8.386 -3.408 11.279 1.00 97.69 120 PRO A C 1
ATOM 941 O O . PRO A 1 120 ? -7.984 -3.863 10.214 1.00 97.69 120 PRO A O 1
ATOM 944 N N . ALA A 1 121 ? -7.619 -2.609 12.036 1.00 98.00 121 ALA A N 1
ATOM 945 C CA . ALA A 1 121 ? -6.222 -2.317 11.707 1.00 98.00 121 ALA A CA 1
ATOM 946 C C . ALA A 1 121 ? -5.329 -3.575 11.737 1.00 98.00 121 ALA A C 1
ATOM 948 O O . ALA A 1 121 ? -4.287 -3.603 11.085 1.00 98.00 121 ALA A O 1
ATOM 949 N N . ALA A 1 122 ? -5.758 -4.642 12.427 1.00 97.69 122 ALA A N 1
ATOM 950 C CA . ALA A 1 122 ? -5.092 -5.946 12.412 1.00 97.69 122 ALA A CA 1
ATOM 951 C C . ALA A 1 122 ? -5.024 -6.579 11.009 1.00 97.69 122 ALA A C 1
ATOM 953 O O . ALA A 1 122 ? -4.210 -7.473 10.793 1.00 97.69 122 ALA A O 1
ATOM 954 N N . ALA A 1 123 ? -5.799 -6.078 10.037 1.00 97.31 123 ALA A N 1
ATOM 955 C CA . ALA A 1 123 ? -5.645 -6.423 8.625 1.00 97.31 123 ALA A CA 1
ATOM 956 C C . ALA A 1 123 ? -4.217 -6.181 8.105 1.00 97.31 123 ALA A C 1
ATOM 958 O O . ALA A 1 123 ? -3.798 -6.848 7.168 1.00 97.31 123 ALA A O 1
ATOM 959 N N . GLY A 1 124 ? -3.430 -5.308 8.748 1.00 96.69 124 GLY A N 1
ATOM 960 C CA . GLY A 1 124 ? -2.007 -5.139 8.444 1.00 96.69 124 GLY A CA 1
ATOM 961 C C . GLY A 1 124 ? -1.196 -6.445 8.465 1.00 96.69 124 GLY A C 1
ATOM 962 O O . GLY A 1 124 ? -0.217 -6.563 7.738 1.00 96.69 124 GLY A O 1
ATOM 963 N N . LEU A 1 125 ? -1.629 -7.452 9.232 1.00 95.56 125 LEU A N 1
ATOM 964 C CA . LEU A 1 125 ? -0.999 -8.779 9.273 1.00 95.56 125 LEU A CA 1
ATOM 965 C C . LEU A 1 125 ? -1.196 -9.602 7.989 1.00 95.56 125 LEU A C 1
ATOM 967 O O . LEU A 1 125 ? -0.542 -10.625 7.836 1.00 95.5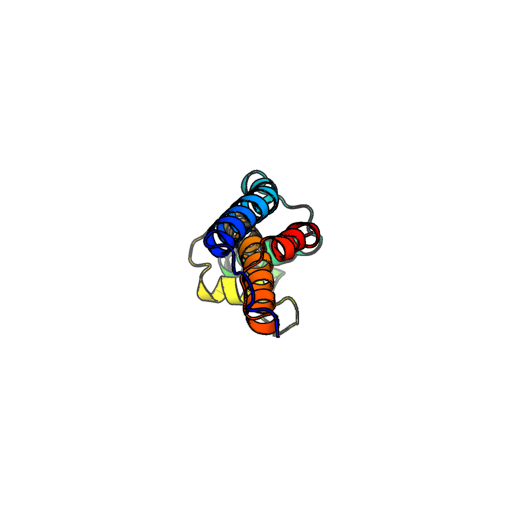6 125 LEU A O 1
ATOM 971 N N . LEU A 1 126 ? -2.099 -9.181 7.099 1.00 94.94 126 LEU A N 1
ATOM 972 C CA . LEU A 1 126 ? -2.453 -9.862 5.847 1.00 94.94 126 LEU A CA 1
ATOM 973 C C . LEU A 1 126 ? -1.987 -9.088 4.603 1.00 94.94 126 LEU A C 1
ATOM 975 O O . LEU A 1 126 ? -2.448 -9.354 3.497 1.00 94.94 126 LEU A O 1
ATOM 979 N N . VAL A 1 127 ? -1.145 -8.069 4.788 1.00 90.94 127 VAL A N 1
ATOM 980 C CA . VAL A 1 127 ? -0.642 -7.229 3.691 1.00 90.94 127 VAL A CA 1
ATOM 981 C C . VAL A 1 127 ? 0.355 -7.978 2.800 1.00 90.94 127 VAL A C 1
ATOM 983 O O . VAL A 1 127 ? 0.411 -7.692 1.604 1.00 90.94 127 VAL A O 1
ATOM 986 N N . TYR A 1 128 ? 1.117 -8.906 3.384 1.00 83.06 128 TYR A N 1
ATOM 987 C CA . TYR A 1 128 ? 2.125 -9.750 2.737 1.00 83.06 128 TYR A CA 1
ATOM 988 C C . TYR A 1 128 ? 1.671 -11.207 2.743 1.00 83.06 128 TYR A C 1
ATOM 990 O O . TYR A 1 128 ? 1.999 -11.915 1.768 1.00 83.06 128 TYR A O 1
#

Radius of gyration: 19.33 Å; chains: 1; bounding box: 51×23×57 Å

Foldseek 3Di:
DDDPPFDPCLVVLQVVLLVVLLCVQLVVLVVDLDDPDPCLVVQLVLLVCVVCCPDPCVVPDDNDQDPDPPCPLVVCCVVPVPVPRSSVSSSVVLSVLLSCQLVVQQVVCCVVVVGGHSVSSCCSVVSD